Protein AF-A0A3C0ADE8-F1 (afdb_monomer_lite)

Foldseek 3Di:
DVVVVVVVLVVVLVVLVVVCVVPVQPVVSLVVNLVSCVVVVNLVVNLVSLVSNCVVCVVDVVSLVSNVVSCVVVVVLVVLLVSLVCLVVVCPDPDPVVSLLVSLCSQLVSCVVVVNNVSNVVSVVRD

Radius of gyration: 16.58 Å; chains: 1; bounding box: 43×15×53 Å

pLDDT: mean 91.95, std 9.64, range [49.66, 98.62]

Sequence (127 aa):
SHYSKHNQNEKALEAYDGAIQANPRYMNLYDFKADLQLSLKRPDEALKTYDQAIQVNPGQIKAYISKNTVLRKLKRDHQILAVCDDILKENSLKRDPRYVIYAYLTKANTYQQLSQLENAIAACDAV

Structure (mmCIF, N/CA/C/O backbone):
data_AF-A0A3C0ADE8-F1
#
_entry.id   AF-A0A3C0ADE8-F1
#
loop_
_atom_site.group_PDB
_atom_site.id
_atom_site.type_symbol
_atom_site.label_atom_id
_atom_site.label_alt_id
_atom_site.label_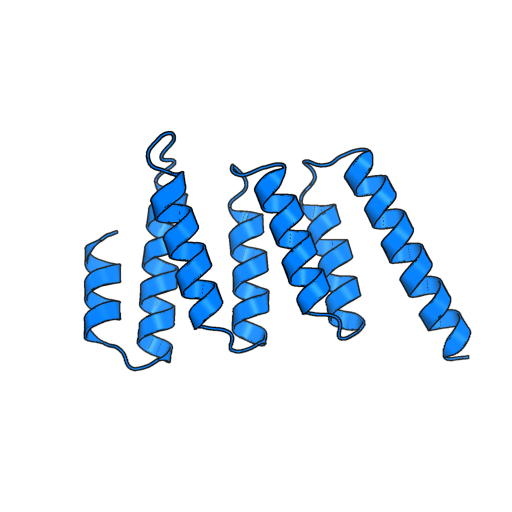comp_id
_atom_site.label_asym_id
_atom_site.label_entity_id
_atom_site.label_seq_id
_atom_site.pdbx_PDB_ins_code
_atom_site.Cartn_x
_atom_site.Cartn_y
_atom_site.Cartn_z
_atom_site.occupancy
_atom_site.B_iso_or_equiv
_atom_site.auth_seq_id
_atom_site.auth_comp_id
_atom_site.auth_asym_id
_atom_site.auth_atom_id
_atom_site.pdbx_PDB_model_num
ATOM 1 N N . SER A 1 1 ? -3.812 3.678 31.388 1.00 62.41 1 SER A N 1
ATOM 2 C CA . SER A 1 1 ? -4.298 2.309 31.112 1.00 62.41 1 SER A CA 1
ATOM 3 C C . SER A 1 1 ? -4.024 1.951 29.655 1.00 62.41 1 SER A C 1
ATOM 5 O O . SER A 1 1 ? -4.731 2.426 28.774 1.00 62.41 1 SER A O 1
ATOM 7 N N . HIS A 1 2 ? -2.965 1.178 29.385 1.00 68.81 2 HIS A N 1
ATOM 8 C CA . HIS A 1 2 ? -2.593 0.733 28.030 1.00 68.81 2 HIS A CA 1
ATOM 9 C C . HIS A 1 2 ? -3.691 -0.141 27.387 1.00 68.81 2 HIS A C 1
ATOM 11 O O . HIS A 1 2 ? -4.008 0.021 26.212 1.00 68.81 2 HIS A O 1
ATOM 17 N N . TYR A 1 3 ? -4.351 -0.981 28.194 1.00 73.00 3 TYR A N 1
ATOM 18 C CA . TYR A 1 3 ? -5.460 -1.846 27.777 1.00 73.00 3 TYR A CA 1
ATOM 19 C C . TYR A 1 3 ? -6.669 -1.081 27.228 1.00 73.00 3 TYR A C 1
ATOM 21 O O . TYR A 1 3 ? -7.237 -1.480 26.216 1.00 73.00 3 TYR A O 1
ATOM 29 N N . SER A 1 4 ? -7.040 0.044 27.850 1.00 84.19 4 SER A N 1
ATOM 30 C CA . SER A 1 4 ? -8.181 0.846 27.386 1.00 84.19 4 SER A CA 1
ATOM 31 C C . SER A 1 4 ? -7.925 1.443 25.999 1.00 84.19 4 SER A C 1
ATOM 33 O O . SER A 1 4 ? -8.779 1.354 25.121 1.00 84.19 4 SER A O 1
ATOM 35 N N . LYS A 1 5 ? -6.710 1.962 25.764 1.00 84.12 5 LYS A N 1
ATOM 36 C CA . LYS A 1 5 ? -6.324 2.521 24.462 1.00 84.12 5 LYS A CA 1
ATOM 37 C C . LYS A 1 5 ? -6.275 1.446 23.373 1.00 84.12 5 LYS A C 1
ATOM 39 O O . LYS A 1 5 ? -6.783 1.673 22.283 1.00 84.12 5 LYS A O 1
ATOM 44 N N . HIS A 1 6 ? -5.716 0.270 23.671 1.00 87.31 6 HIS A N 1
ATOM 45 C CA . HIS A 1 6 ? -5.719 -0.850 22.725 1.00 87.31 6 HIS A CA 1
ATOM 46 C C . HIS A 1 6 ? -7.150 -1.259 22.348 1.00 87.31 6 HIS A C 1
ATOM 48 O O . HIS A 1 6 ? -7.461 -1.390 21.171 1.00 87.31 6 HIS A O 1
ATOM 54 N N . ASN A 1 7 ? -8.041 -1.404 23.331 1.00 91.31 7 ASN A N 1
ATOM 55 C CA . ASN A 1 7 ? -9.439 -1.765 23.089 1.00 91.31 7 ASN A CA 1
ATOM 56 C C . ASN A 1 7 ? -10.193 -0.706 22.261 1.00 91.31 7 ASN A C 1
ATOM 58 O O . ASN A 1 7 ? -11.023 -1.041 21.424 1.00 91.31 7 ASN A O 1
ATOM 62 N N . GLN A 1 8 ? -9.901 0.579 22.474 1.00 93.12 8 GLN A N 1
ATOM 63 C CA . GLN A 1 8 ? -10.466 1.664 21.666 1.00 93.12 8 GLN A CA 1
ATOM 64 C C . GLN A 1 8 ? -9.984 1.614 20.213 1.00 93.12 8 GLN A C 1
ATOM 66 O O . GLN A 1 8 ? -10.776 1.855 19.307 1.00 93.12 8 GLN A O 1
ATOM 71 N N . ASN A 1 9 ? -8.713 1.271 19.989 1.00 94.25 9 ASN A N 1
ATOM 72 C CA . ASN A 1 9 ? -8.157 1.157 18.644 1.00 94.25 9 ASN A CA 1
ATOM 73 C C . ASN A 1 9 ? -8.792 0.001 17.853 1.00 94.25 9 ASN A C 1
ATOM 75 O O . ASN A 1 9 ? -9.106 0.191 16.684 1.00 94.25 9 ASN A O 1
ATOM 79 N N . GLU A 1 10 ? -9.041 -1.156 18.478 1.00 96.19 10 GLU A N 1
ATOM 80 C CA . GLU A 1 10 ? -9.743 -2.268 17.807 1.00 96.19 10 GLU A CA 1
ATOM 81 C C . GLU A 1 10 ? -11.176 -1.886 17.426 1.00 96.19 10 GLU A C 1
ATOM 83 O O . GLU A 1 10 ? -11.578 -2.050 16.279 1.00 96.19 10 GLU A O 1
ATOM 88 N N . LYS A 1 11 ? -11.923 -1.261 18.345 1.00 95.81 11 LYS A N 1
ATOM 89 C CA . LYS A 1 11 ? -13.276 -0.763 18.045 1.00 95.81 11 LYS A CA 1
ATOM 90 C C . LYS A 1 11 ? -13.291 0.262 16.911 1.00 95.81 11 LYS A C 1
ATOM 92 O O . LYS A 1 11 ? -14.244 0.319 16.141 1.00 95.81 11 LYS A O 1
ATOM 97 N N . ALA A 1 12 ? -12.251 1.089 16.809 1.00 96.50 12 ALA A N 1
ATOM 98 C CA . ALA A 1 12 ? -12.117 2.029 15.703 1.00 96.50 12 ALA A CA 1
ATOM 99 C C . ALA A 1 12 ? -11.859 1.310 14.368 1.00 96.50 12 ALA A C 1
ATOM 101 O O . ALA A 1 12 ? -12.438 1.705 13.359 1.00 96.50 12 ALA A O 1
ATOM 102 N N . LEU A 1 13 ? -11.051 0.241 14.353 1.00 98.06 13 LEU A N 1
ATOM 103 C CA . LEU A 1 13 ? -10.871 -0.598 13.162 1.00 98.06 13 LEU A CA 1
ATOM 104 C C . LEU A 1 13 ? -12.193 -1.241 12.723 1.00 98.06 13 LEU A C 1
ATOM 106 O O . LEU A 1 13 ? -12.545 -1.137 11.550 1.00 98.06 13 LEU A O 1
ATOM 110 N N . GLU A 1 14 ? -12.962 -1.801 13.660 1.00 97.44 14 GLU A N 1
ATOM 111 C CA . GLU A 1 14 ? -14.294 -2.365 13.388 1.00 97.44 14 GLU A CA 1
ATOM 112 C C . GLU A 1 14 ? -15.268 -1.311 12.831 1.00 97.44 14 GLU A C 1
ATOM 114 O O . GLU A 1 14 ? -16.024 -1.575 11.894 1.00 97.44 14 GLU A O 1
ATOM 119 N N . ALA A 1 15 ? -15.232 -0.086 13.363 1.00 97.94 15 ALA A N 1
ATOM 120 C CA . ALA A 1 15 ? -16.048 1.014 12.856 1.00 97.94 15 ALA A CA 1
ATOM 121 C C . ALA A 1 15 ? -15.665 1.404 11.417 1.00 97.94 15 ALA A C 1
ATOM 123 O O . ALA A 1 15 ? -16.550 1.663 10.597 1.00 97.94 15 ALA A O 1
ATOM 124 N N . TYR A 1 16 ? -14.367 1.414 11.085 1.00 98.12 16 TYR A N 1
ATOM 125 C CA . TYR A 1 16 ? -13.922 1.623 9.707 1.00 98.12 16 TYR A CA 1
ATOM 126 C C . TYR A 1 16 ? -14.356 0.486 8.787 1.00 98.12 16 TYR A C 1
ATOM 128 O O . TYR A 1 16 ? -14.760 0.765 7.662 1.00 98.12 16 TYR A O 1
ATOM 136 N N . ASP A 1 17 ? -14.341 -0.764 9.252 1.00 98.12 17 ASP A N 1
ATOM 137 C CA . ASP A 1 17 ? -14.851 -1.897 8.477 1.00 98.12 17 ASP A CA 1
ATOM 138 C C . ASP A 1 17 ? -16.336 -1.738 8.141 1.00 98.12 17 ASP A C 1
ATOM 140 O O . ASP A 1 17 ? -16.719 -1.873 6.977 1.00 98.12 17 ASP A O 1
ATOM 144 N N . GLY A 1 18 ? -17.162 -1.353 9.116 1.00 98.06 18 GLY A N 1
ATOM 145 C CA . GLY A 1 18 ? -18.574 -1.044 8.873 1.00 98.06 18 GLY A CA 1
ATOM 146 C C . GLY A 1 18 ? -18.768 0.128 7.901 1.00 98.06 18 GLY A C 1
ATOM 147 O O . GLY A 1 18 ? -19.603 0.063 6.997 1.00 98.06 18 GLY A O 1
ATOM 148 N N . ALA A 1 19 ? -17.965 1.188 8.028 1.00 97.81 19 ALA A N 1
ATOM 149 C CA . ALA A 1 19 ? -18.019 2.329 7.115 1.00 97.81 19 ALA A CA 1
ATOM 150 C C . ALA A 1 19 ? -17.597 1.951 5.684 1.00 97.81 19 ALA A C 1
ATOM 152 O O . ALA A 1 19 ? -18.218 2.408 4.724 1.00 97.81 19 ALA A O 1
ATOM 153 N N . ILE A 1 20 ? -16.570 1.108 5.532 1.00 98.06 20 ILE A N 1
ATOM 154 C CA . ILE A 1 20 ? -16.118 0.585 4.237 1.00 98.06 20 ILE A CA 1
ATOM 155 C C . ILE A 1 20 ? -17.216 -0.277 3.618 1.00 98.06 20 ILE A C 1
ATOM 157 O O . ILE A 1 20 ? -17.512 -0.113 2.442 1.00 98.06 20 ILE A O 1
ATOM 161 N N . GLN A 1 21 ? -17.877 -1.140 4.389 1.00 97.44 21 GLN A N 1
ATOM 162 C CA . GLN A 1 21 ? -19.010 -1.922 3.886 1.00 97.44 21 GLN A CA 1
ATOM 163 C C . GLN A 1 21 ? -20.154 -1.025 3.389 1.00 97.44 21 GLN A C 1
ATOM 165 O O . GLN A 1 21 ? -20.746 -1.308 2.349 1.00 97.44 21 GLN A O 1
ATOM 170 N N . ALA A 1 22 ? -20.438 0.075 4.093 1.00 97.75 22 ALA A N 1
ATOM 171 C CA . ALA A 1 22 ? -21.471 1.030 3.699 1.00 97.75 22 ALA A CA 1
ATOM 172 C C . ALA A 1 22 ? -21.080 1.881 2.475 1.00 97.75 22 ALA A C 1
ATOM 174 O O . ALA A 1 22 ? -21.938 2.212 1.656 1.00 97.75 22 ALA A O 1
ATOM 175 N N . ASN A 1 23 ? -19.802 2.248 2.332 1.00 96.12 23 ASN A N 1
ATOM 176 C CA . ASN A 1 23 ? -19.298 3.028 1.202 1.00 96.12 23 ASN A CA 1
ATOM 177 C C . ASN A 1 23 ? -17.934 2.509 0.709 1.00 96.12 23 ASN A C 1
ATOM 179 O O . ASN A 1 23 ? -16.889 3.125 0.952 1.00 96.12 23 ASN A O 1
ATOM 183 N N . PRO A 1 24 ? -17.927 1.401 -0.050 1.00 95.56 24 PRO A N 1
ATOM 184 C CA . PRO A 1 24 ? -16.699 0.671 -0.349 1.00 95.56 24 PRO A CA 1
ATOM 185 C C . PRO A 1 24 ? -15.828 1.384 -1.391 1.00 95.56 24 PRO A C 1
ATOM 187 O O . PRO A 1 24 ? -14.658 1.050 -1.548 1.00 95.56 24 PRO A O 1
ATOM 190 N N . ARG A 1 25 ? -16.348 2.406 -2.082 1.00 95.38 25 ARG A N 1
ATOM 191 C CA . ARG A 1 25 ? -15.588 3.226 -3.043 1.00 95.38 25 ARG A CA 1
ATOM 192 C C . ARG A 1 25 ? -14.962 4.475 -2.424 1.00 95.38 25 ARG A C 1
ATOM 194 O O . ARG A 1 25 ? -14.268 5.217 -3.122 1.00 95.38 25 ARG A O 1
ATOM 201 N N . TYR A 1 26 ? -15.198 4.739 -1.138 1.00 95.75 26 TYR A N 1
ATOM 202 C CA . TYR A 1 26 ? -14.667 5.926 -0.482 1.00 95.75 26 TYR A CA 1
ATOM 203 C C . TYR A 1 26 ? -13.255 5.688 0.064 1.00 95.75 26 TYR A C 1
ATOM 205 O O . TYR A 1 26 ? -13.057 5.266 1.201 1.00 95.75 26 TYR A O 1
ATOM 213 N N . MET A 1 27 ? -12.258 6.009 -0.764 1.00 96.12 27 MET A N 1
ATOM 214 C CA . MET A 1 27 ? -10.831 5.773 -0.499 1.00 96.12 27 MET A CA 1
ATOM 215 C C . MET A 1 27 ? -10.326 6.266 0.859 1.00 96.12 27 MET A C 1
ATOM 217 O O . MET A 1 27 ? -9.472 5.625 1.461 1.00 96.12 27 MET A O 1
ATOM 221 N N . ASN A 1 28 ? -10.850 7.388 1.359 1.00 96.19 28 ASN A N 1
ATOM 222 C CA . ASN A 1 28 ? -10.383 7.953 2.625 1.00 96.19 28 ASN A CA 1
ATOM 223 C C . ASN A 1 28 ? -10.616 6.997 3.807 1.00 96.19 28 ASN A C 1
ATOM 225 O O . ASN A 1 28 ? -9.838 7.021 4.751 1.00 96.19 28 ASN A O 1
ATOM 229 N N . LEU A 1 29 ? -11.630 6.124 3.753 1.00 97.56 29 LEU A N 1
ATOM 230 C CA . LEU A 1 29 ? -11.853 5.119 4.801 1.00 97.56 29 LEU A CA 1
ATOM 231 C C . LEU A 1 29 ? -10.728 4.082 4.849 1.00 97.56 29 LEU A C 1
ATOM 233 O O . LEU A 1 29 ? -10.305 3.686 5.932 1.00 97.56 29 LEU A O 1
ATOM 237 N N . TYR A 1 30 ? -10.212 3.684 3.685 1.00 98.31 30 TYR A N 1
ATOM 238 C CA . TYR A 1 30 ? -9.074 2.775 3.594 1.00 98.31 30 TYR A CA 1
ATOM 239 C C . TYR A 1 30 ? -7.793 3.439 4.093 1.00 98.31 30 TYR A C 1
ATOM 241 O O . TYR A 1 30 ? -7.055 2.798 4.835 1.00 98.31 30 TYR A O 1
ATOM 249 N N . ASP A 1 31 ? -7.561 4.717 3.760 1.00 98.00 31 ASP A N 1
ATOM 250 C CA . ASP A 1 31 ? -6.428 5.478 4.305 1.00 98.00 31 ASP A CA 1
ATOM 251 C C . ASP A 1 31 ? -6.518 5.553 5.840 1.00 98.00 31 ASP A C 1
ATOM 253 O O . ASP A 1 31 ? -5.564 5.197 6.526 1.00 98.00 31 ASP A O 1
ATOM 257 N N . PHE A 1 32 ? -7.677 5.922 6.403 1.00 98.00 32 PHE A N 1
ATOM 258 C CA . PHE A 1 32 ? -7.849 6.016 7.858 1.00 98.00 32 PHE A CA 1
ATOM 259 C C . PHE A 1 32 ? -7.648 4.674 8.569 1.00 98.00 32 PHE A C 1
ATOM 261 O O . PHE A 1 32 ? -6.982 4.615 9.608 1.00 98.00 32 PHE A O 1
ATOM 268 N N . LYS A 1 33 ? -8.188 3.587 8.008 1.00 98.44 33 LYS A N 1
ATOM 269 C CA . LYS A 1 33 ? -7.998 2.238 8.547 1.00 98.44 33 LYS A CA 1
ATOM 270 C C . LYS A 1 33 ? -6.529 1.813 8.471 1.00 98.44 33 LYS A C 1
ATOM 272 O O . LYS A 1 33 ? -5.976 1.352 9.471 1.00 98.44 33 LYS A O 1
ATOM 277 N N . ALA A 1 34 ? -5.887 1.999 7.320 1.00 98.38 34 ALA A N 1
ATOM 278 C CA . ALA A 1 34 ? -4.488 1.646 7.109 1.00 98.38 34 ALA A CA 1
ATOM 279 C C . ALA A 1 34 ? -3.542 2.467 7.998 1.00 98.38 34 ALA A C 1
ATOM 281 O O . ALA A 1 34 ? -2.619 1.907 8.585 1.00 98.38 34 ALA A O 1
ATOM 282 N N . ASP A 1 35 ? -3.784 3.766 8.168 1.00 98.06 35 ASP A N 1
ATOM 283 C CA . ASP A 1 35 ? -2.993 4.629 9.050 1.00 98.06 35 ASP A CA 1
ATOM 284 C C . ASP A 1 35 ? -3.104 4.195 10.515 1.00 98.06 35 ASP A C 1
ATOM 286 O O . ASP A 1 35 ? -2.092 4.116 11.223 1.00 98.06 35 ASP A O 1
ATOM 290 N N . LEU A 1 36 ? -4.310 3.828 10.966 1.00 98.12 36 LEU A N 1
ATOM 291 C CA . LEU A 1 36 ? -4.502 3.253 12.295 1.00 98.12 36 LEU A CA 1
ATOM 292 C C . LEU A 1 36 ? -3.731 1.931 12.436 1.00 98.12 36 LEU A C 1
ATOM 294 O O . LEU A 1 36 ? -2.979 1.774 13.399 1.00 98.12 36 LEU A O 1
ATOM 298 N N . GLN A 1 37 ? -3.817 1.024 11.460 1.00 98.50 37 GLN A N 1
ATOM 299 C CA . GLN A 1 37 ? -3.053 -0.234 11.444 1.00 98.50 37 GLN A CA 1
ATOM 300 C C . GLN A 1 37 ? -1.534 0.005 11.485 1.00 98.50 37 GLN A C 1
ATOM 302 O O . GLN A 1 37 ? -0.817 -0.647 12.247 1.00 98.50 37 GLN A O 1
ATOM 307 N N . LEU A 1 38 ? -1.021 0.988 10.741 1.00 97.81 38 LEU A N 1
ATOM 308 C CA . LEU A 1 38 ? 0.394 1.366 10.775 1.00 97.81 38 LEU A CA 1
ATOM 309 C C . LEU A 1 38 ? 0.808 1.917 12.146 1.00 97.81 38 LEU A C 1
ATOM 311 O O . LEU A 1 38 ? 1.879 1.565 12.651 1.00 97.81 38 LEU A O 1
ATOM 315 N N . SER A 1 39 ? -0.044 2.730 12.779 1.00 96.56 39 SER A N 1
ATOM 316 C CA . SER A 1 39 ? 0.190 3.245 14.136 1.00 96.56 39 SER A CA 1
ATOM 317 C C . SER A 1 39 ? 0.245 2.121 15.181 1.00 96.56 39 SER A C 1
ATOM 319 O O . SER A 1 39 ? 1.032 2.190 16.127 1.00 96.56 39 SER A O 1
ATOM 321 N N . LEU A 1 40 ? -0.511 1.043 14.947 1.00 96.69 40 LEU A N 1
ATOM 322 C CA . LEU A 1 40 ? -0.531 -0.190 15.736 1.00 96.69 40 LEU A CA 1
ATOM 323 C C . LEU A 1 40 ? 0.600 -1.167 15.387 1.00 96.69 40 LEU A C 1
ATOM 325 O O . LEU A 1 40 ? 0.627 -2.272 15.922 1.00 96.69 40 LEU A O 1
ATOM 329 N N . LYS A 1 41 ? 1.538 -0.784 14.507 1.00 96.88 41 LYS A N 1
ATOM 330 C CA . LYS A 1 41 ? 2.630 -1.647 14.022 1.00 96.88 41 LYS A CA 1
ATOM 331 C C . LYS A 1 41 ? 2.134 -2.913 13.304 1.00 96.88 41 LYS A C 1
ATOM 333 O O . LYS A 1 41 ? 2.802 -3.941 13.347 1.00 96.88 41 LYS A O 1
ATOM 338 N N . ARG A 1 42 ? 1.011 -2.810 12.583 1.00 98.12 42 ARG A N 1
ATOM 339 C CA . ARG A 1 42 ? 0.403 -3.867 11.748 1.00 98.12 42 ARG A CA 1
ATOM 340 C C . ARG A 1 42 ? 0.486 -3.530 10.249 1.00 98.12 42 ARG A C 1
ATOM 342 O O . ARG A 1 42 ? -0.536 -3.341 9.589 1.00 98.12 42 ARG A O 1
ATOM 349 N N . PRO A 1 43 ? 1.695 -3.410 9.675 1.00 98.06 43 PRO A N 1
ATOM 350 C CA . PRO A 1 43 ? 1.857 -2.974 8.291 1.00 98.06 43 PRO A CA 1
ATOM 351 C C . PRO A 1 43 ? 1.282 -3.951 7.260 1.00 98.06 43 PRO A C 1
ATOM 353 O O . PRO A 1 43 ? 0.786 -3.513 6.229 1.00 98.06 43 PRO A O 1
ATOM 356 N N . ASP A 1 44 ? 1.312 -5.258 7.527 1.00 98.31 44 ASP A N 1
ATOM 357 C CA . ASP A 1 44 ? 0.749 -6.260 6.615 1.00 98.31 44 ASP A CA 1
ATOM 358 C C . ASP A 1 44 ? -0.775 -6.154 6.503 1.00 98.31 44 ASP A C 1
ATOM 360 O O . ASP A 1 44 ? -1.338 -6.355 5.429 1.00 98.31 44 ASP A O 1
ATOM 364 N N . GLU A 1 45 ? -1.453 -5.781 7.588 1.00 98.38 45 GLU A N 1
ATOM 365 C CA . GLU A 1 45 ? -2.891 -5.515 7.557 1.00 98.38 45 GLU A CA 1
ATOM 366 C C . GLU A 1 45 ? -3.208 -4.226 6.792 1.00 98.38 45 GLU A C 1
ATOM 368 O O . GLU A 1 45 ? -4.167 -4.205 6.026 1.00 98.38 45 GLU A O 1
ATOM 373 N N . ALA A 1 46 ? -2.369 -3.192 6.915 1.00 98.50 46 ALA A N 1
ATOM 374 C CA . ALA A 1 46 ? -2.487 -1.972 6.114 1.00 98.50 46 ALA A CA 1
ATOM 375 C C . ALA A 1 46 ? -2.336 -2.250 4.610 1.00 98.50 46 ALA A C 1
ATOM 377 O O . ALA A 1 46 ? -3.096 -1.720 3.802 1.00 98.50 46 ALA A O 1
ATOM 378 N N . LEU A 1 47 ? -1.398 -3.122 4.224 1.00 98.62 47 LEU A N 1
ATOM 379 C CA . LEU A 1 47 ? -1.252 -3.554 2.831 1.00 98.62 47 LEU A CA 1
ATOM 380 C C . LEU A 1 47 ? -2.507 -4.282 2.333 1.00 98.62 47 LEU A C 1
ATOM 382 O O . LEU A 1 47 ? -3.005 -3.941 1.263 1.00 98.62 47 LEU A O 1
ATOM 386 N N . LYS A 1 48 ? -3.071 -5.195 3.137 1.00 98.44 48 LYS A N 1
ATOM 387 C CA . LYS A 1 48 ? -4.338 -5.875 2.813 1.00 98.44 48 LYS A CA 1
ATOM 388 C C . LYS A 1 48 ? -5.510 -4.901 2.683 1.00 98.44 48 LYS A C 1
ATOM 390 O O . LYS A 1 48 ? -6.342 -5.073 1.799 1.00 98.44 48 LYS A O 1
ATOM 395 N N . THR A 1 49 ? -5.572 -3.866 3.521 1.00 98.50 49 THR A N 1
ATOM 396 C CA . THR A 1 49 ? -6.585 -2.806 3.409 1.00 98.50 49 THR A CA 1
ATOM 397 C C . THR A 1 49 ? -6.490 -2.096 2.053 1.00 98.50 49 THR A C 1
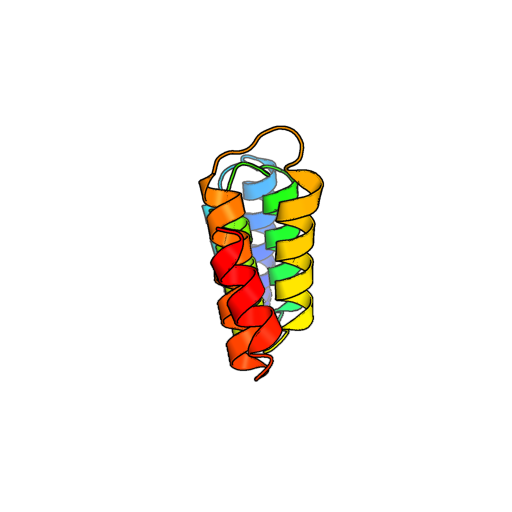ATOM 399 O O . THR A 1 49 ? -7.510 -1.866 1.406 1.00 98.50 49 THR A O 1
ATOM 402 N N . TYR A 1 50 ? -5.282 -1.802 1.562 1.00 98.19 50 TYR A N 1
ATOM 403 C CA . TYR A 1 50 ? -5.120 -1.223 0.224 1.00 98.19 50 TYR A CA 1
ATOM 404 C C . TYR A 1 50 ? -5.403 -2.215 -0.910 1.00 98.19 50 TYR A C 1
ATOM 406 O O . TYR A 1 50 ? -5.936 -1.804 -1.938 1.00 98.19 50 TYR A O 1
ATOM 414 N N . ASP A 1 51 ? -5.123 -3.506 -0.723 1.00 97.06 51 ASP A N 1
ATOM 415 C CA . ASP A 1 51 ? -5.526 -4.547 -1.678 1.00 97.06 51 ASP A CA 1
ATOM 416 C C . ASP A 1 51 ? -7.047 -4.607 -1.836 1.00 97.06 51 ASP A C 1
ATOM 418 O O . ASP A 1 51 ? -7.552 -4.653 -2.957 1.00 97.06 51 ASP A O 1
ATOM 422 N N . GLN A 1 52 ? -7.789 -4.510 -0.729 1.00 97.19 52 GLN A N 1
ATOM 423 C CA . GLN A 1 52 ? -9.250 -4.409 -0.757 1.00 97.19 52 GLN A CA 1
ATOM 424 C C . GLN A 1 52 ? -9.717 -3.157 -1.518 1.00 97.19 52 GLN A C 1
ATOM 426 O O . GLN A 1 52 ? -10.617 -3.249 -2.353 1.00 97.19 52 GLN A O 1
ATOM 431 N N . ALA A 1 53 ? -9.081 -2.001 -1.291 1.00 96.31 53 ALA A N 1
ATOM 432 C CA . ALA A 1 53 ? -9.407 -0.764 -2.006 1.00 96.31 53 ALA A CA 1
ATOM 433 C C . ALA A 1 53 ? -9.208 -0.901 -3.527 1.00 96.31 53 ALA A C 1
ATOM 435 O O . ALA A 1 53 ? -10.063 -0.477 -4.308 1.00 96.31 53 ALA A O 1
ATOM 436 N N . ILE A 1 54 ? -8.102 -1.531 -3.943 1.00 93.12 54 ILE A N 1
ATOM 437 C CA . ILE A 1 54 ? -7.788 -1.815 -5.350 1.00 93.12 54 ILE A CA 1
ATOM 438 C C . ILE A 1 54 ? -8.835 -2.753 -5.959 1.00 93.12 54 ILE A C 1
ATOM 440 O O . ILE A 1 54 ? -9.318 -2.487 -7.056 1.00 93.12 54 ILE A O 1
ATOM 444 N N . GLN A 1 55 ? -9.230 -3.812 -5.248 1.00 92.50 55 GLN A N 1
ATOM 445 C CA . GLN A 1 55 ? -10.236 -4.765 -5.728 1.00 92.50 55 GLN A CA 1
ATOM 446 C C . GLN A 1 55 ? -11.609 -4.116 -5.933 1.00 92.50 55 GLN A C 1
ATOM 448 O O . GLN A 1 55 ? -12.271 -4.367 -6.939 1.00 92.50 55 GLN A O 1
ATOM 453 N N . VAL A 1 56 ? -12.043 -3.263 -5.001 1.00 92.69 56 VAL A N 1
ATOM 454 C CA . VAL A 1 56 ? -13.343 -2.584 -5.102 1.00 92.69 56 VAL A CA 1
ATOM 455 C C . VAL A 1 56 ? -13.337 -1.500 -6.181 1.00 92.69 56 VAL A C 1
ATOM 457 O O . VAL A 1 56 ? -14.339 -1.294 -6.877 1.00 92.69 56 VAL A O 1
ATOM 460 N N . ASN A 1 57 ? -12.233 -0.763 -6.308 1.00 87.25 57 ASN A N 1
ATOM 461 C CA . ASN A 1 57 ? -12.115 0.324 -7.266 1.00 87.25 57 ASN A CA 1
ATOM 462 C C . ASN A 1 57 ? -10.750 0.324 -7.978 1.00 87.25 57 ASN A C 1
ATOM 464 O O . ASN A 1 57 ? -9.904 1.174 -7.686 1.00 87.25 57 ASN A O 1
ATOM 468 N N . PRO A 1 58 ? -10.558 -0.547 -8.989 1.00 84.19 58 PRO A N 1
ATOM 469 C CA . PRO A 1 58 ? -9.303 -0.609 -9.747 1.00 84.19 58 PRO A CA 1
ATOM 470 C C . PRO A 1 58 ? -8.971 0.719 -10.453 1.00 84.19 58 PRO A C 1
ATOM 472 O O . PRO A 1 58 ? -7.812 1.074 -10.661 1.00 84.19 58 PRO A O 1
ATOM 475 N N . GLY A 1 59 ? -10.004 1.512 -10.762 1.00 83.00 59 GLY A N 1
ATOM 476 C CA . GLY A 1 59 ? -9.906 2.854 -11.342 1.00 83.00 59 GLY A CA 1
ATOM 477 C C . GLY A 1 59 ? -9.461 3.950 -10.367 1.00 83.00 59 GLY A C 1
ATOM 478 O O . GLY A 1 59 ? -9.533 5.130 -10.709 1.00 83.00 59 GLY A O 1
ATOM 479 N N . GLN A 1 60 ? -8.972 3.600 -9.172 1.00 86.12 60 GLN A N 1
ATOM 480 C CA . GLN A 1 60 ? -8.456 4.556 -8.195 1.00 86.12 60 GLN A CA 1
ATOM 481 C C . GLN A 1 60 ? -6.943 4.444 -7.982 1.00 86.12 60 GLN A C 1
ATOM 483 O O . GLN A 1 60 ? -6.463 3.727 -7.107 1.00 86.12 60 GLN A O 1
ATOM 488 N N . ILE A 1 61 ? -6.179 5.247 -8.728 1.00 89.12 61 ILE A N 1
ATOM 489 C CA . ILE A 1 61 ? -4.706 5.243 -8.688 1.00 89.12 61 ILE A CA 1
ATOM 490 C C . ILE A 1 61 ? -4.146 5.520 -7.287 1.00 89.12 61 ILE A C 1
ATOM 492 O O . ILE A 1 61 ? -3.093 5.008 -6.914 1.00 89.12 61 ILE A O 1
ATOM 496 N N . LYS A 1 62 ? -4.893 6.285 -6.479 1.00 92.81 62 LYS A N 1
ATOM 497 C CA . LYS A 1 62 ? -4.540 6.605 -5.095 1.00 92.81 62 LYS A CA 1
ATOM 498 C C . LYS A 1 62 ? -4.303 5.345 -4.252 1.00 92.81 62 LYS A C 1
ATOM 500 O O . LYS A 1 62 ? -3.370 5.346 -3.460 1.00 92.81 62 LYS A O 1
ATOM 505 N N . ALA A 1 63 ? -5.064 4.267 -4.456 1.00 93.88 63 ALA A N 1
ATOM 506 C CA . ALA A 1 63 ? -4.882 3.029 -3.697 1.00 93.88 63 ALA A CA 1
ATOM 507 C C . ALA A 1 63 ? -3.518 2.370 -3.969 1.00 93.88 63 ALA A C 1
ATOM 509 O O . ALA A 1 63 ? -2.817 1.981 -3.034 1.00 93.88 63 ALA A O 1
ATOM 510 N N . TYR A 1 64 ? -3.088 2.344 -5.234 1.00 94.88 64 TYR A N 1
ATOM 511 C CA . TYR A 1 64 ? -1.758 1.865 -5.621 1.00 94.88 64 TYR A CA 1
ATOM 512 C C . TYR A 1 64 ? -0.639 2.751 -5.051 1.00 94.88 64 TYR A C 1
ATOM 514 O O . TYR A 1 64 ? 0.344 2.233 -4.518 1.00 94.88 64 TYR A O 1
ATOM 522 N N . ILE A 1 65 ? -0.811 4.079 -5.092 1.00 95.31 65 ILE A N 1
ATOM 523 C CA . ILE A 1 65 ? 0.142 5.046 -4.518 1.00 95.31 65 ILE A CA 1
ATOM 524 C C . ILE A 1 65 ? 0.301 4.836 -3.009 1.00 95.31 65 ILE A C 1
ATOM 526 O O . ILE A 1 65 ? 1.432 4.767 -2.512 1.00 95.31 65 ILE A O 1
ATOM 530 N N . SER A 1 66 ? -0.807 4.713 -2.275 1.00 97.56 66 SER A N 1
ATOM 531 C CA . SER A 1 66 ? -0.777 4.494 -0.829 1.00 97.56 66 SER A CA 1
ATOM 532 C C . SER A 1 66 ? -0.129 3.146 -0.484 1.00 97.56 66 SER A C 1
ATOM 534 O O . SER A 1 66 ? 0.772 3.102 0.358 1.00 97.56 66 SER A O 1
ATOM 536 N N . LYS A 1 67 ? -0.477 2.063 -1.200 1.00 97.69 67 LYS A N 1
ATOM 537 C CA . LYS A 1 67 ? 0.158 0.742 -1.034 1.00 97.69 67 LYS A CA 1
ATOM 538 C C . LYS A 1 67 ? 1.672 0.806 -1.249 1.00 97.69 67 LYS A C 1
ATOM 540 O O . LYS A 1 67 ? 2.434 0.386 -0.378 1.00 97.69 67 LYS A O 1
ATOM 545 N N . ASN A 1 68 ? 2.125 1.382 -2.364 1.00 97.38 68 ASN A N 1
ATOM 546 C CA . ASN A 1 68 ? 3.552 1.499 -2.678 1.00 97.38 68 ASN A CA 1
ATOM 547 C C . ASN A 1 68 ? 4.301 2.383 -1.673 1.00 97.38 68 ASN A C 1
ATOM 549 O O . ASN A 1 68 ? 5.448 2.093 -1.337 1.00 97.38 68 ASN A O 1
ATOM 553 N N . THR A 1 69 ? 3.650 3.410 -1.122 1.00 97.06 69 THR A N 1
ATOM 554 C CA . THR A 1 69 ? 4.215 4.242 -0.049 1.00 97.06 69 THR A CA 1
ATOM 555 C C . THR A 1 69 ? 4.476 3.426 1.218 1.00 97.06 69 THR A C 1
ATOM 557 O O . THR A 1 69 ? 5.533 3.562 1.840 1.00 97.06 69 THR A O 1
ATOM 560 N N . VAL A 1 70 ? 3.546 2.545 1.599 1.00 97.94 70 VAL A N 1
ATOM 561 C CA . VAL A 1 70 ? 3.747 1.622 2.725 1.00 97.94 70 VAL A CA 1
ATOM 562 C C . VAL A 1 70 ? 4.872 0.636 2.416 1.00 97.94 70 VAL A C 1
ATOM 564 O O . VAL A 1 70 ? 5.784 0.489 3.225 1.00 97.94 70 VAL A O 1
ATOM 567 N N . LEU A 1 71 ? 4.880 0.024 1.230 1.00 98.25 71 LEU A N 1
ATOM 568 C CA . LEU A 1 71 ? 5.939 -0.906 0.823 1.00 98.25 71 LEU A CA 1
ATOM 569 C C . LEU A 1 71 ? 7.333 -0.260 0.822 1.00 98.25 71 LEU A C 1
ATOM 571 O O . LEU A 1 71 ? 8.284 -0.882 1.298 1.00 98.25 71 LEU A O 1
ATOM 575 N N . ARG A 1 72 ? 7.451 1.000 0.377 1.00 96.06 72 ARG A N 1
ATOM 576 C CA . ARG A 1 72 ? 8.695 1.788 0.435 1.00 96.06 72 ARG A CA 1
ATOM 577 C C . ARG A 1 72 ? 9.186 1.964 1.864 1.00 96.06 72 ARG A C 1
ATOM 579 O O . ARG A 1 72 ? 10.354 1.712 2.145 1.00 96.06 72 ARG A O 1
ATOM 586 N N . LYS A 1 73 ? 8.296 2.345 2.788 1.00 95.94 73 LYS A N 1
ATOM 587 C CA . LYS A 1 73 ? 8.633 2.476 4.218 1.00 95.94 73 LYS A CA 1
ATOM 588 C C . LYS A 1 73 ? 9.111 1.151 4.819 1.00 95.94 73 LYS A C 1
ATOM 590 O O . LYS A 1 73 ? 9.961 1.158 5.704 1.00 95.94 73 LYS A O 1
ATOM 595 N N . LEU A 1 74 ? 8.590 0.029 4.323 1.00 96.56 74 LEU A N 1
ATOM 596 C CA . LEU A 1 74 ? 8.969 -1.322 4.744 1.00 96.56 74 LEU A CA 1
ATOM 597 C C . LEU A 1 74 ? 10.183 -1.890 3.992 1.00 96.56 74 LEU A C 1
ATOM 599 O O . LEU A 1 74 ? 10.583 -3.012 4.294 1.00 96.56 74 LEU A O 1
ATOM 603 N N . LYS A 1 75 ? 10.754 -1.158 3.022 1.00 96.25 75 LYS A N 1
ATOM 604 C CA . LYS A 1 75 ? 11.839 -1.622 2.135 1.00 96.25 75 LYS A CA 1
ATOM 605 C C . LYS A 1 75 ? 11.514 -2.943 1.420 1.00 96.25 75 LYS A C 1
ATOM 607 O O . LYS A 1 75 ? 12.358 -3.823 1.280 1.00 96.25 75 LYS A O 1
ATOM 612 N N . ARG A 1 76 ? 10.258 -3.109 0.997 1.00 97.38 76 ARG A N 1
ATOM 613 C CA . ARG A 1 76 ? 9.769 -4.304 0.287 1.00 97.38 76 ARG A CA 1
ATOM 614 C C . ARG A 1 76 ? 9.758 -4.076 -1.224 1.00 97.38 76 ARG A C 1
ATOM 616 O O . ARG A 1 76 ? 8.712 -4.162 -1.864 1.00 97.38 76 ARG A O 1
ATOM 623 N N . ASP A 1 77 ? 10.924 -3.786 -1.794 1.00 96.12 77 ASP A N 1
ATOM 624 C CA . ASP A 1 77 ? 11.056 -3.348 -3.192 1.00 96.12 77 ASP A CA 1
ATOM 625 C C . ASP A 1 77 ? 10.543 -4.377 -4.210 1.00 96.12 77 ASP A C 1
ATOM 627 O O . ASP A 1 77 ? 9.869 -4.013 -5.171 1.00 96.12 77 ASP A O 1
ATOM 631 N N . HIS A 1 78 ? 10.740 -5.675 -3.957 1.00 95.44 78 HIS A N 1
ATOM 632 C CA . HIS A 1 78 ? 10.188 -6.734 -4.812 1.00 95.44 78 HIS A CA 1
ATOM 633 C C . HIS A 1 78 ? 8.653 -6.715 -4.886 1.00 95.44 78 HIS A C 1
ATOM 635 O O . HIS A 1 78 ? 8.090 -6.987 -5.942 1.00 95.44 78 HIS A O 1
ATOM 641 N N . GLN A 1 79 ? 7.965 -6.358 -3.795 1.00 97.25 79 GLN A N 1
ATOM 642 C CA . GLN A 1 79 ? 6.502 -6.244 -3.803 1.00 97.25 79 GLN A CA 1
ATOM 643 C C . GLN A 1 79 ? 6.040 -4.994 -4.560 1.00 97.25 79 GLN A C 1
ATOM 645 O O . GLN A 1 79 ? 4.988 -5.030 -5.187 1.00 97.25 79 GLN A O 1
ATOM 650 N N . ILE A 1 80 ? 6.826 -3.910 -4.552 1.00 97.62 80 ILE A N 1
ATOM 651 C CA . ILE A 1 80 ? 6.540 -2.712 -5.360 1.00 97.62 80 ILE A CA 1
ATOM 652 C C . ILE A 1 80 ? 6.611 -3.062 -6.846 1.00 97.62 80 ILE A C 1
ATOM 654 O O . ILE A 1 80 ? 5.710 -2.707 -7.604 1.00 97.62 80 ILE A O 1
ATOM 658 N N . LEU A 1 81 ? 7.659 -3.785 -7.257 1.00 97.38 81 LEU A N 1
ATOM 659 C CA . LEU A 1 81 ? 7.809 -4.248 -8.637 1.00 97.38 81 LEU A CA 1
ATOM 660 C C . LEU A 1 81 ? 6.642 -5.153 -9.051 1.00 97.38 81 LEU A C 1
ATOM 662 O O . LEU A 1 81 ? 6.062 -4.916 -10.105 1.00 97.38 81 LEU A O 1
ATOM 666 N N . ALA A 1 82 ? 6.239 -6.098 -8.194 1.00 95.31 82 ALA A N 1
ATOM 667 C CA . ALA A 1 82 ? 5.086 -6.962 -8.450 1.00 95.31 82 ALA A CA 1
ATOM 668 C C . ALA A 1 82 ? 3.787 -6.160 -8.640 1.00 95.31 82 ALA A C 1
ATOM 670 O O . ALA A 1 82 ? 3.084 -6.370 -9.620 1.00 95.31 82 ALA A O 1
ATOM 671 N N . VAL A 1 83 ? 3.515 -5.172 -7.777 1.00 93.50 83 VAL A N 1
ATOM 672 C CA . VAL A 1 83 ? 2.352 -4.278 -7.936 1.00 93.50 83 VAL A CA 1
ATOM 673 C C . VAL A 1 83 ? 2.400 -3.533 -9.271 1.00 93.50 83 VAL A C 1
ATOM 675 O O . VAL A 1 83 ? 1.374 -3.391 -9.931 1.00 93.50 83 VAL A O 1
ATOM 678 N N . CYS A 1 84 ? 3.572 -3.053 -9.690 1.00 93.62 84 CYS A N 1
ATOM 679 C CA . CYS A 1 84 ? 3.712 -2.383 -10.982 1.00 93.62 84 CYS A CA 1
ATOM 680 C C . CYS A 1 84 ? 3.483 -3.347 -12.152 1.00 93.62 84 CYS A C 1
ATOM 682 O O . CYS A 1 84 ? 2.828 -2.978 -13.123 1.00 93.62 84 CYS A O 1
ATOM 684 N N . ASP A 1 85 ? 3.988 -4.576 -12.060 1.00 92.56 85 ASP A N 1
ATOM 685 C CA . ASP A 1 85 ? 3.767 -5.606 -13.073 1.00 92.56 85 ASP A CA 1
ATOM 686 C C . ASP A 1 85 ? 2.287 -5.999 -13.162 1.00 92.56 85 ASP A C 1
ATOM 688 O O . ASP A 1 85 ? 1.776 -6.162 -14.269 1.00 92.56 85 ASP A O 1
ATOM 692 N N . ASP A 1 86 ? 1.578 -6.074 -12.035 1.00 89.50 86 ASP A N 1
ATOM 693 C CA . ASP A 1 86 ? 0.134 -6.326 -11.994 1.00 89.50 86 ASP A CA 1
ATOM 694 C C . ASP A 1 86 ? -0.644 -5.180 -12.659 1.00 89.50 86 ASP A C 1
ATOM 696 O O . ASP A 1 86 ? -1.485 -5.431 -13.526 1.00 89.50 86 ASP A O 1
ATOM 700 N N . ILE A 1 87 ? -0.292 -3.917 -12.359 1.00 88.88 87 ILE A N 1
ATOM 701 C CA . ILE A 1 87 ? -0.863 -2.736 -13.035 1.00 88.88 87 ILE A CA 1
ATOM 702 C C . ILE A 1 87 ? -0.668 -2.834 -14.551 1.00 88.88 87 ILE A C 1
ATOM 704 O O . ILE A 1 87 ? -1.581 -2.481 -15.293 1.00 88.88 87 ILE A O 1
ATOM 708 N N . LEU A 1 88 ? 0.498 -3.286 -15.022 1.00 87.56 88 LEU A N 1
ATOM 709 C CA . LEU A 1 88 ? 0.821 -3.382 -16.449 1.00 87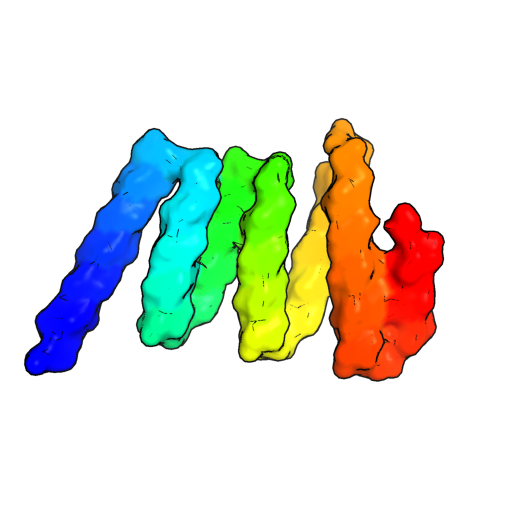.56 88 LEU A CA 1
ATOM 710 C C . LEU A 1 88 ? 0.153 -4.587 -17.138 1.00 87.56 88 LEU A C 1
ATOM 712 O O . LEU A 1 88 ? -0.200 -4.484 -18.314 1.00 87.56 88 LEU A O 1
ATOM 716 N N . LYS A 1 89 ? -0.052 -5.704 -16.425 1.00 84.31 89 LYS A N 1
ATOM 717 C CA . LYS A 1 89 ? -0.711 -6.919 -16.938 1.00 84.31 89 LYS A CA 1
ATOM 718 C C . LYS A 1 89 ? -2.227 -6.760 -17.033 1.00 84.31 89 LYS A C 1
ATOM 720 O O . LYS A 1 89 ? -2.799 -6.988 -18.101 1.00 84.31 89 LYS A O 1
ATOM 725 N N . GLU A 1 90 ? -2.876 -6.350 -15.943 1.00 68.50 90 GLU A N 1
ATOM 726 C CA . GLU A 1 90 ? -4.341 -6.281 -15.858 1.00 68.50 90 GLU A CA 1
ATOM 727 C C . GLU A 1 90 ? -4.935 -5.084 -16.634 1.00 68.50 90 GLU A C 1
ATOM 729 O O . GLU A 1 90 ? -6.104 -5.115 -17.016 1.00 68.50 90 GLU A O 1
ATOM 734 N N . ASN A 1 91 ? -4.134 -4.062 -16.984 1.00 57.69 91 ASN A N 1
ATOM 735 C CA . ASN A 1 91 ? -4.572 -2.905 -17.792 1.00 57.69 91 ASN A CA 1
ATOM 736 C C . ASN A 1 91 ? -4.509 -3.091 -19.314 1.00 57.69 91 ASN A C 1
ATOM 738 O O . ASN A 1 91 ? -4.612 -2.112 -20.063 1.00 57.69 91 ASN A O 1
ATOM 742 N N . SER A 1 92 ? -4.403 -4.318 -19.815 1.00 51.81 92 SER A N 1
ATOM 743 C CA . SER A 1 92 ? -4.473 -4.574 -21.260 1.00 51.81 92 SER A CA 1
ATOM 744 C C . SER A 1 92 ? -5.836 -4.205 -21.887 1.00 51.81 92 SER A C 1
ATOM 746 O O . SER A 1 92 ? -5.949 -4.209 -23.109 1.00 51.81 92 SER A O 1
ATOM 748 N N . LEU A 1 93 ? -6.846 -3.794 -21.096 1.00 49.66 93 LEU A N 1
ATOM 749 C CA . LEU A 1 93 ? -8.203 -3.514 -21.594 1.00 49.66 93 LEU A CA 1
ATOM 750 C C . LEU A 1 93 ? -8.814 -2.125 -21.285 1.00 49.66 93 LEU A C 1
ATOM 752 O O . LEU A 1 93 ? -9.913 -1.870 -21.772 1.00 49.66 93 LEU A O 1
ATOM 756 N N . LYS A 1 94 ? -8.183 -1.203 -20.529 1.00 57.81 94 LYS A N 1
ATOM 757 C CA . LYS A 1 94 ? -8.826 0.098 -20.163 1.00 57.81 94 LYS A CA 1
ATOM 758 C C . LYS A 1 94 ? -7.889 1.312 -19.983 1.00 57.81 94 LYS A C 1
ATOM 760 O O . LYS A 1 94 ? -8.189 2.186 -19.178 1.00 57.81 94 LYS A O 1
ATOM 765 N N . ARG A 1 95 ? -6.7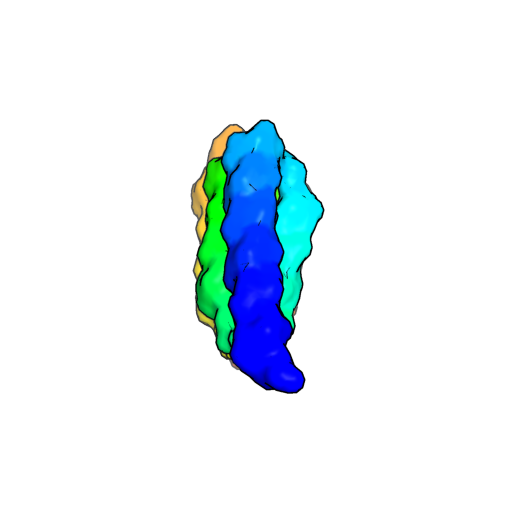55 1.379 -20.693 1.00 64.88 95 ARG A N 1
ATOM 766 C CA . ARG A 1 95 ? -5.651 2.334 -20.436 1.00 64.88 95 ARG A CA 1
ATOM 767 C C . ARG A 1 95 ? -6.078 3.801 -20.271 1.00 64.88 95 ARG A C 1
ATOM 769 O O . ARG A 1 95 ? -6.147 4.557 -21.234 1.00 64.88 95 ARG A O 1
ATOM 776 N N . ASP A 1 96 ? -6.209 4.221 -19.019 1.00 77.25 96 ASP A N 1
ATOM 777 C CA . ASP A 1 96 ? -5.858 5.574 -18.619 1.00 77.25 96 ASP A CA 1
ATOM 778 C C . ASP A 1 96 ? -4.319 5.651 -18.588 1.00 77.25 96 ASP A C 1
ATOM 780 O O . ASP A 1 96 ? -3.695 4.946 -17.780 1.00 77.25 96 ASP A O 1
ATOM 784 N N . PRO A 1 97 ? -3.683 6.460 -19.459 1.00 84.19 97 PRO A N 1
ATOM 785 C CA . PRO A 1 97 ? -2.226 6.551 -19.555 1.00 84.19 97 PRO A CA 1
ATOM 786 C C . PRO A 1 97 ? -1.537 6.834 -18.216 1.00 84.19 97 PRO A C 1
ATOM 788 O O . PRO A 1 97 ? -0.401 6.414 -18.008 1.00 84.19 97 PRO A O 1
ATOM 791 N N . ARG A 1 98 ? -2.236 7.470 -17.266 1.00 85.62 98 ARG A N 1
ATOM 792 C CA . ARG A 1 98 ? -1.696 7.801 -15.941 1.00 85.62 98 ARG A CA 1
ATOM 793 C C . ARG A 1 98 ? -1.221 6.573 -15.165 1.00 85.62 98 ARG A C 1
ATOM 795 O O . ARG A 1 98 ? -0.248 6.680 -14.429 1.00 85.62 98 ARG A O 1
ATOM 802 N N . TYR A 1 99 ? -1.858 5.415 -15.337 1.00 87.38 99 TYR A N 1
ATOM 803 C CA . TYR A 1 99 ? -1.468 4.180 -14.643 1.00 87.38 99 TYR A CA 1
ATOM 804 C C . TYR A 1 99 ? -0.202 3.561 -15.210 1.00 87.38 99 TYR A C 1
ATOM 806 O O . TYR A 1 99 ? 0.644 3.090 -14.454 1.00 87.38 99 TYR A O 1
ATOM 814 N N . VAL A 1 100 ? -0.080 3.577 -16.536 1.00 88.69 100 VAL A N 1
ATOM 815 C CA . VAL A 1 100 ? 1.089 3.052 -17.244 1.00 88.69 100 VAL A CA 1
ATOM 816 C C . VAL A 1 100 ? 2.307 3.902 -16.899 1.00 88.69 100 VAL A C 1
ATOM 818 O O . VAL A 1 100 ? 3.308 3.369 -16.426 1.00 88.69 100 VAL A O 1
ATOM 821 N N . ILE A 1 101 ? 2.167 5.228 -17.012 1.00 90.50 101 ILE A N 1
ATOM 822 C CA . ILE A 1 101 ? 3.200 6.193 -16.623 1.00 90.50 101 ILE A CA 1
ATOM 823 C C . ILE A 1 101 ? 3.579 5.990 -15.148 1.00 90.50 101 ILE A C 1
ATOM 825 O O . ILE A 1 101 ? 4.756 5.868 -14.818 1.00 90.50 101 ILE A O 1
ATOM 829 N N . TYR A 1 102 ? 2.593 5.886 -14.250 1.00 92.06 102 TYR A N 1
ATOM 830 C CA . TYR A 1 102 ? 2.845 5.655 -12.827 1.00 92.06 102 TYR A CA 1
ATOM 831 C C . TYR A 1 102 ? 3.625 4.360 -12.559 1.00 92.06 102 TYR A C 1
ATOM 833 O O . TYR A 1 102 ? 4.590 4.382 -11.790 1.00 92.06 102 TYR A O 1
ATOM 841 N N . ALA A 1 103 ? 3.234 3.243 -13.177 1.00 93.12 103 ALA A N 1
ATOM 842 C CA . ALA A 1 103 ? 3.888 1.955 -12.980 1.00 93.12 103 ALA A CA 1
ATOM 843 C C . ALA A 1 103 ? 5.344 1.984 -13.465 1.00 93.12 103 ALA A C 1
ATOM 845 O O . ALA A 1 103 ? 6.237 1.577 -12.723 1.00 93.12 103 ALA A O 1
ATOM 846 N N . TYR A 1 104 ? 5.607 2.520 -14.659 1.00 94.81 104 TYR A N 1
ATOM 847 C CA . TYR A 1 104 ? 6.964 2.599 -15.201 1.00 94.81 104 TYR A CA 1
ATOM 848 C C . TYR A 1 104 ? 7.868 3.549 -14.412 1.00 94.81 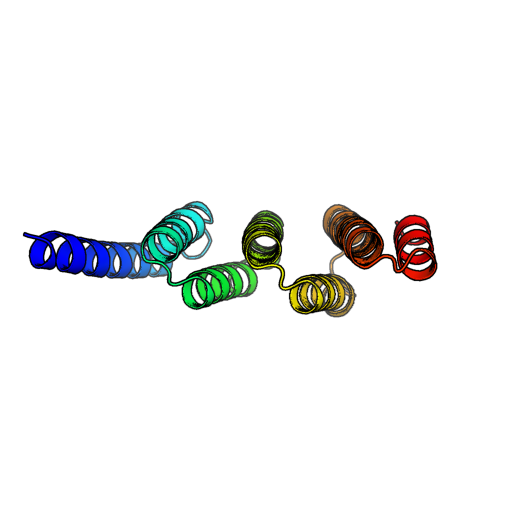104 TYR A C 1
ATOM 850 O O . TYR A 1 104 ? 8.972 3.153 -14.040 1.00 94.81 104 TYR A O 1
ATOM 858 N N . LEU A 1 105 ? 7.385 4.739 -14.036 1.00 95.19 105 LEU A N 1
ATOM 859 C CA . LEU A 1 105 ? 8.150 5.654 -13.180 1.00 95.19 105 LEU A CA 1
ATOM 860 C C . LEU A 1 105 ? 8.443 5.041 -11.804 1.00 95.19 105 LEU A C 1
ATOM 862 O O . LEU A 1 105 ? 9.543 5.186 -11.264 1.00 95.19 105 LEU A O 1
ATOM 866 N N . THR A 1 106 ? 7.480 4.310 -11.237 1.00 96.31 106 THR A N 1
ATOM 867 C CA . THR A 1 106 ? 7.672 3.611 -9.962 1.00 96.31 106 THR A CA 1
ATOM 868 C C . THR A 1 106 ? 8.685 2.469 -10.101 1.00 96.31 106 THR A C 1
ATOM 870 O O . THR A 1 106 ? 9.543 2.314 -9.225 1.00 96.31 106 THR A O 1
ATOM 873 N N . LYS A 1 107 ? 8.659 1.701 -11.201 1.00 96.75 107 LYS A N 1
ATOM 874 C CA . LYS A 1 107 ? 9.676 0.677 -11.504 1.00 96.75 107 LYS A CA 1
ATOM 875 C C . LYS A 1 107 ? 11.060 1.293 -11.659 1.00 96.75 107 LYS A C 1
ATOM 877 O O . LYS A 1 107 ? 11.974 0.836 -10.981 1.00 96.75 107 LYS A O 1
ATOM 882 N N . ALA A 1 108 ? 11.202 2.352 -12.454 1.00 96.75 108 ALA A N 1
ATOM 883 C CA . ALA A 1 108 ? 12.475 3.037 -12.668 1.00 96.75 108 ALA A CA 1
ATOM 884 C C . ALA A 1 108 ? 13.105 3.497 -11.345 1.00 96.75 108 ALA A C 1
ATOM 886 O O . ALA A 1 108 ? 14.247 3.155 -11.040 1.00 96.75 108 ALA A O 1
ATOM 887 N N . ASN A 1 109 ? 12.321 4.174 -10.501 1.00 96.00 109 ASN A N 1
ATOM 888 C CA . ASN A 1 109 ? 12.760 4.604 -9.174 1.00 96.00 109 ASN A CA 1
ATOM 889 C C . ASN A 1 109 ? 13.153 3.407 -8.283 1.00 96.00 109 ASN A C 1
ATOM 891 O O . ASN A 1 109 ? 14.176 3.445 -7.603 1.00 96.00 109 ASN A O 1
ATOM 895 N N . THR A 1 110 ? 12.381 2.315 -8.320 1.00 96.81 110 THR A N 1
ATOM 896 C CA . THR A 1 110 ? 12.691 1.097 -7.548 1.00 96.81 110 THR A CA 1
ATOM 897 C C . THR A 1 110 ? 13.996 0.452 -7.997 1.00 96.81 110 THR A C 1
ATOM 899 O O . THR A 1 110 ? 14.831 0.119 -7.162 1.00 96.81 110 THR A O 1
ATOM 902 N N . TYR A 1 111 ? 14.207 0.308 -9.303 1.00 97.19 111 TYR A N 1
ATOM 903 C CA . TYR A 1 111 ? 15.440 -0.253 -9.844 1.00 97.19 111 TYR A CA 1
ATOM 904 C C . TYR A 1 111 ? 16.654 0.621 -9.548 1.00 97.19 111 TYR A C 1
ATOM 906 O O . TYR A 1 111 ? 17.706 0.091 -9.196 1.00 97.19 111 TYR A O 1
ATOM 914 N N . GLN A 1 112 ? 16.499 1.945 -9.595 1.00 94.69 112 GLN A N 1
ATOM 915 C CA . GLN A 1 112 ? 17.548 2.875 -9.191 1.00 94.69 112 GLN A CA 1
ATOM 916 C C . GLN A 1 112 ? 17.947 2.675 -7.720 1.00 94.69 112 GLN A C 1
ATOM 918 O O . GLN A 1 112 ? 19.137 2.635 -7.417 1.00 94.69 112 GLN A O 1
ATOM 923 N N . GLN A 1 113 ? 16.982 2.496 -6.810 1.00 92.56 113 GLN A N 1
ATOM 924 C CA . GLN A 1 113 ? 17.265 2.205 -5.395 1.00 92.56 113 GLN A CA 1
ATOM 925 C C . GLN A 1 113 ? 17.963 0.854 -5.185 1.00 92.56 113 GLN A C 1
ATOM 927 O O . GLN A 1 113 ? 18.747 0.710 -4.249 1.00 92.56 113 GLN A O 1
ATOM 932 N N . LEU A 1 114 ? 17.710 -0.116 -6.067 1.00 94.38 114 LEU A N 1
ATOM 933 C CA . LEU A 1 114 ? 18.361 -1.428 -6.077 1.00 94.38 114 LEU A CA 1
ATOM 934 C C . LEU A 1 114 ? 19.699 -1.444 -6.844 1.00 94.38 114 LEU A C 1
ATOM 936 O O . LEU A 1 114 ? 20.270 -2.517 -7.031 1.00 94.38 114 LEU A O 1
ATOM 940 N N . SER A 1 115 ? 20.191 -0.292 -7.315 1.00 94.81 115 SER A N 1
ATOM 941 C CA . SER A 1 115 ? 21.386 -0.166 -8.170 1.00 94.81 115 SER A CA 1
ATOM 942 C C . SER A 1 115 ? 21.314 -0.953 -9.490 1.00 94.81 115 SER A C 1
ATOM 944 O O . SER A 1 115 ? 22.337 -1.250 -10.103 1.00 94.81 115 SER A O 1
ATOM 946 N N . GLN A 1 116 ? 20.107 -1.273 -9.964 1.00 95.44 116 GLN A N 1
ATOM 947 C CA . GLN A 1 116 ? 19.859 -1.966 -11.232 1.00 95.44 116 GLN A CA 1
ATOM 948 C C . GLN A 1 116 ? 19.631 -0.947 -12.356 1.00 95.44 116 GLN A C 1
ATOM 950 O O . GLN A 1 116 ? 18.508 -0.739 -12.811 1.00 95.44 116 GLN A O 1
ATOM 955 N N . LEU A 1 117 ? 20.701 -0.272 -12.781 1.00 92.56 117 LEU A N 1
ATOM 956 C CA . LEU A 1 117 ? 20.611 0.880 -13.688 1.00 92.56 117 LEU A CA 1
ATOM 957 C C . LEU A 1 117 ? 20.035 0.536 -15.069 1.00 92.56 117 LEU A C 1
ATOM 959 O O . LEU A 1 117 ? 19.236 1.305 -15.594 1.00 92.56 117 LEU A O 1
ATOM 963 N N . GLU A 1 118 ? 20.371 -0.628 -15.626 1.00 95.00 118 GLU A N 1
ATOM 964 C CA . GLU A 1 118 ? 19.840 -1.079 -16.923 1.00 95.00 118 GLU A CA 1
ATOM 965 C C . GLU A 1 118 ? 18.312 -1.224 -16.886 1.00 95.00 118 GLU A C 1
ATOM 967 O O . GLU A 1 118 ? 17.607 -0.700 -17.747 1.00 95.00 118 GLU A O 1
ATOM 972 N N . ASN A 1 119 ? 17.787 -1.849 -15.827 1.00 93.56 119 ASN A N 1
ATOM 973 C CA . ASN A 1 119 ? 16.347 -2.003 -15.624 1.00 93.56 119 ASN A CA 1
ATOM 974 C C . ASN A 1 119 ? 15.654 -0.657 -15.362 1.00 93.56 119 ASN A C 1
ATOM 976 O O . ASN A 1 119 ? 14.494 -0.477 -15.736 1.00 93.56 119 ASN A O 1
ATOM 980 N N . ALA A 1 120 ? 16.347 0.290 -14.723 1.00 92.56 120 ALA A N 1
ATOM 981 C CA . ALA A 1 120 ? 15.821 1.631 -14.498 1.00 92.56 120 ALA A CA 1
ATOM 982 C C . ALA A 1 120 ? 15.664 2.407 -15.815 1.00 92.56 120 ALA A C 1
ATOM 984 O O . ALA A 1 120 ? 14.603 2.983 -16.047 1.00 92.56 120 ALA A O 1
ATOM 985 N N . ILE A 1 121 ? 16.678 2.367 -16.687 1.00 91.81 121 ILE A N 1
ATOM 986 C CA . ILE A 1 121 ? 16.644 2.997 -18.017 1.00 91.81 121 ILE A CA 1
ATOM 987 C C . ILE A 1 121 ? 15.539 2.371 -18.867 1.00 91.81 121 ILE A C 1
ATOM 989 O O . ILE A 1 121 ? 14.673 3.086 -19.361 1.00 91.81 121 ILE A O 1
ATOM 993 N N . ALA A 1 122 ? 15.489 1.037 -18.933 1.00 93.88 122 ALA A N 1
ATOM 994 C CA . ALA A 1 122 ? 14.458 0.328 -19.686 1.00 93.88 122 ALA A CA 1
ATOM 995 C C . ALA A 1 122 ? 13.031 0.676 -19.219 1.00 93.88 122 ALA A C 1
ATOM 997 O O . ALA A 1 122 ? 12.107 0.726 -20.026 1.00 93.88 122 ALA A O 1
ATOM 998 N N . ALA A 1 123 ? 12.834 0.924 -17.919 1.00 90.69 123 ALA A N 1
ATOM 999 C CA . ALA A 1 123 ? 11.547 1.368 -17.394 1.00 90.69 123 ALA A CA 1
ATOM 1000 C C . ALA A 1 123 ? 11.226 2.828 -17.761 1.00 90.69 123 ALA A C 1
ATOM 1002 O O . ALA A 1 123 ? 10.067 3.121 -18.032 1.00 90.69 123 ALA A O 1
ATOM 1003 N N . CYS A 1 124 ? 12.213 3.729 -17.791 1.00 88.50 124 CYS A N 1
ATOM 1004 C CA . CYS A 1 124 ? 12.025 5.113 -18.243 1.00 88.50 124 CYS A CA 1
ATOM 1005 C C . CYS A 1 124 ? 11.674 5.200 -19.734 1.00 88.50 124 CYS A C 1
ATOM 1007 O O . CYS A 1 124 ? 10.795 5.975 -20.096 1.00 88.50 124 CYS A O 1
ATOM 1009 N N . ASP A 1 125 ? 12.317 4.387 -20.573 1.00 91.94 125 ASP A N 1
ATOM 1010 C CA . ASP A 1 125 ? 12.101 4.375 -22.028 1.00 91.94 125 ASP A CA 1
ATOM 1011 C C . ASP A 1 125 ? 10.728 3.803 -22.429 1.00 91.94 125 ASP A C 1
ATOM 1013 O O . ASP A 1 125 ? 10.291 3.955 -23.568 1.00 91.94 125 ASP A O 1
ATOM 1017 N N . ALA A 1 126 ? 10.047 3.127 -21.500 1.00 86.06 126 ALA A N 1
ATOM 1018 C CA . ALA A 1 126 ? 8.746 2.502 -21.717 1.00 86.06 126 ALA A CA 1
ATOM 1019 C C . ALA A 1 126 ? 7.540 3.393 -21.338 1.00 86.06 126 ALA A C 1
ATOM 1021 O O . ALA A 1 126 ? 6.397 2.937 -21.453 1.00 86.06 126 ALA A O 1
ATOM 1022 N N . VAL A 1 127 ? 7.787 4.624 -20.865 1.00 80.69 127 VAL A N 1
ATOM 1023 C CA . VAL A 1 127 ? 6.772 5.652 -20.544 1.00 80.69 127 VAL A CA 1
ATOM 1024 C C . VAL A 1 127 ? 6.240 6.304 -21.816 1.00 80.69 127 VAL A C 1
ATOM 1026 O O . VAL A 1 127 ? 4.995 6.403 -21.923 1.00 80.69 127 VAL A O 1
#

Secondary structure (DSSP, 8-state):
-HHHHHHHHHHHHHHHHHHHHH-TT-HHHHHHHHHHHHHTT-HHHHHHHHHHHHHH-TT-HHHHHHHHHHHHHTT-HHHHHHHHHHHHHHGGG---HHHHHHHHHHHHHHHHHTT-HHHHHHHHTT-

=== Feature glossary ===
The record interleaves many kinds of information about one protein. Here is each kind framed as the question it answers.

Q: What known structures does this most resemble?
A: Structural nearest neighbors (via Foldseek easy-search vs the PDB). Reported per hit: target PDB id, E-value, and alignment TM-score. A TM-score above ~0.5 is the conventional threshold for 'same fold'.

Q: Where is each backbone atom in 3D?
A: The mmCIF table is the protein's shape written out atom by atom. For each backbone N, Cα, C, and carbonyl O, it records an (x, y, z) coordinate triple in Å plus the residue type, chain letter, and residue number.

Q: What are the backbone torsion angles?
A: The φ/ψ torsion pair specifies the backbone conformation at each residue. φ rotates about the N–Cα bond, ψ about the Cα–C bond. Steric clashes forbid most of the (φ, ψ) plane — the allowed regions (α-helix basin, β-sheet basin, left-handed helix) are the Ramachandran-allowed regions.

Q: Which residues are buried vs exposed?
A: Solvent-accessible surface area (SASA) is the area in Å² traced out by the centre of a 1.4 Å probe sphere (a water molecule) rolled over the protein's van der Waals surface (Shrake–Rupley / Lee–Richards construction). Buried residues have near-zero SASA; fully exposed residues can exceed 200 Å². The total SASA scales roughly with the number of surface residues.

Q: How confident is the AlphaFold model at each residue?
A: pLDDT is the predicted lDDT-Cα score: AlphaFold's confidence that the local environment of each residue (all inter-atomic distances within 15 Å) is correctly placed. It is a per-residue number between 0 and 100, with higher meaning more reliable.

Q: What does the local fold look like, residue by residue?
A: 3Di is Foldseek's structural alphabet. Each residue is assigned one of twenty discrete states based on how its Cα sits relative to its spatial (not sequential) neighbors. Aligning 3Di strings finds structural homologs roughly as well as full 3D superposition, but orders of magnitude faster.

Q: How big and how compact is the whole molecule?
A: Radius of gyration (Rg) is the root-mean-square distance of Cα atoms from their centroid — a single number for overall size and compactness. A globular domain of N residues has Rg ≈ 2.2·N^0.38 Å; an extended or disordered chain has a much larger Rg. The Cα contact count is the number of residue pairs whose Cα atoms are within 8 Å and are more than four positions apart in sequence — a standard proxy for tertiary packing density. The bounding box is the smallest axis-aligned box enclosing all Cα atoms.

Q: Which residues are in helices, strands, or loops?
A: DSSP 8-state secondary structure assigns each residue one of H (α-helix), G (3₁₀-helix), I (π-helix), E (extended β-strand), B (isolated β-bridge), T (hydrogen-bonded turn), S (bend), or '-' (coil). The assignment is computed from backbone hydrogen-bond geometry via the Kabsch–Sander algorithm.

Q: How mobile is each atom in the crystal?
A: Crystallographic B-factors measure how much each atom's electron density is smeared out, in Å². They rise in mobile loops and surface residues and fall in the buried interior. In AlphaFold models this column is repurposed to hold pLDDT instead.

Q: What if only a Cα trace is available?
A: P-SEA three-state annotation labels each residue as helix, strand, or coil based purely on the geometry of the Cα trace. It serves as a fallback when the full backbone (and thus DSSP) is unavailable.

Q: What family and function is it annotated with?
A: Database cross-references. InterPro integrates a dozen dom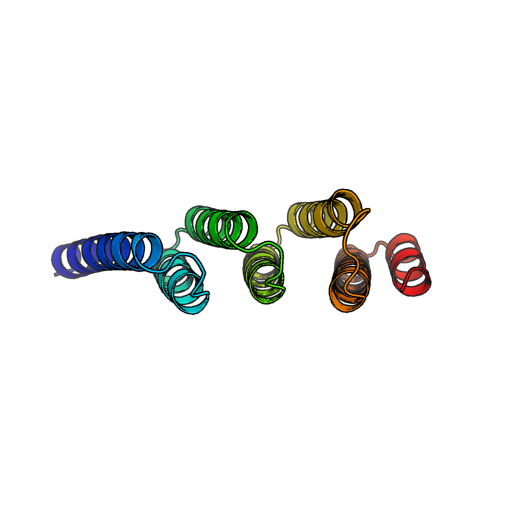ain/family signature databases into unified entries with residue-range hits. GO terms attach function/process/location labels with evidence codes. CATH codes position the fold in a four-level structural taxonomy. Organism is the NCBI-taxonomy species name.

Q: Are the domains correctly placed relative to each other?
A: Predicted Aligned Error (PAE) is an AlphaFold confidence matrix: entry (i, j) is the expected error in the position of residue j, in ångströms, when the prediction is superimposed on the true structure at residue i. Low PAE within a block of residues means that block is internally rigid and well-predicted; high PAE between two blocks means their relative placement is uncertain even if each block individually is confident.

Q: What do the diagnostic plots show?
A: Three diagnostic plots accompany the record. The Cα contact map visualizes the tertiary structure as a 2D adjacency matrix (8 Å cutoff, sequence-local contacts suppressed). The Ramachandran plot shows the distribution of backbone (φ, ψ) torsions, with points in the α and β basins reflecting secondary structure content. The PAE plot shows AlphaFold's inter-residue confidence as a color matrix.

Q: What is the amino-acid chain?
A: Primary structure: the covalent order of the twenty standard amino acids along the backbone. Two proteins with the same sequence will (almost always) fold to the same structure; two with 30% identity often share a fold but not the details.

Q: What do the rendered images show?
A: The six renders are orthographic views along the three Cartesian axes in both directions. Representation (cartoon, sticks, or surface) and color scheme (sequence-rainbow or by-chain) vary across proteins so the training set covers all the common visualization conventions.